Protein AF-A0A0H2RC49-F1 (afdb_monomer_lite)

Sequence (121 aa):
RPQNFKELFNLRHAMARNCIERTFGVIKRRFRLLGAAPEYSLETQSKIILSIFALHNFLQSHDPDDGSDVNEMRDHPQHTPEPSEYGAANVSREETVRAGARRDAIAQEMWSSYVNYIADH

InterPro domains:
  IPR027806 Harbinger transposase-derived nuclease domain [PF13359] (6-57)

pLDDT: mean 79.2, std 14.55, range [45.06, 96.56]

Organism: NCBI:txid27342

Secondary structure (DSSP, 8-state):
---SHHHHHHHHHHHHHHHHHHHHHHHHHH-GGGGSGGGS-HHHHHHHHHHHHHHHHHHHHH-TTSS--TTGGGGSPP-PPPP-GGGSTT--HHHHHHHHHHHHHHHHHHHHHHHHHHH--

Structure (mmCIF, N/CA/C/O backbone):
data_AF-A0A0H2RC49-F1
#
_entry.id   AF-A0A0H2RC49-F1
#
loop_
_atom_site.group_PDB
_atom_site.id
_atom_site.type_symbol
_atom_site.label_atom_id
_atom_site.label_alt_id
_atom_site.label_comp_id
_atom_site.label_asym_id
_atom_site.label_entity_id
_atom_site.label_seq_id
_atom_site.pdbx_PDB_ins_code
_atom_site.Cartn_x
_atom_site.Cartn_y
_atom_site.Cartn_z
_atom_site.occupancy
_atom_site.B_iso_or_equiv
_atom_site.auth_seq_id
_atom_site.auth_comp_id
_atom_site.auth_asym_id
_atom_site.auth_atom_id
_atom_site.pdbx_PDB_model_num
ATOM 1 N N . ARG A 1 1 ? 2.324 2.441 -23.854 1.00 80.44 1 ARG A N 1
ATOM 2 C CA . ARG A 1 1 ? 3.243 1.516 -23.144 1.00 80.44 1 ARG A CA 1
ATOM 3 C C . ARG A 1 1 ? 4.312 2.368 -22.463 1.00 80.44 1 ARG A C 1
ATOM 5 O O . ARG A 1 1 ? 4.712 3.336 -23.101 1.00 80.44 1 ARG A O 1
ATOM 12 N N . PRO A 1 2 ? 4.707 2.078 -21.211 1.00 90.19 2 PRO A N 1
ATOM 13 C CA . PRO A 1 2 ? 5.766 2.826 -20.530 1.00 90.19 2 PRO A CA 1
ATOM 14 C C . PRO A 1 2 ? 7.088 2.708 -21.298 1.00 90.19 2 PRO A C 1
ATOM 16 O O . PRO A 1 2 ? 7.405 1.629 -21.798 1.00 90.19 2 PRO A O 1
ATOM 19 N N . GLN A 1 3 ? 7.824 3.813 -21.405 1.00 90.75 3 GLN A N 1
ATOM 20 C CA . GLN A 1 3 ? 9.069 3.915 -22.176 1.00 90.75 3 GLN A CA 1
ATOM 21 C C . GLN A 1 3 ? 10.323 3.721 -21.318 1.00 90.75 3 GLN A C 1
ATOM 23 O O . GLN A 1 3 ? 11.405 3.473 -21.841 1.00 90.75 3 GLN A O 1
ATOM 28 N N . ASN A 1 4 ? 10.194 3.845 -19.998 1.00 92.19 4 ASN A N 1
ATOM 29 C CA . ASN A 1 4 ? 11.298 3.708 -19.056 1.00 92.19 4 ASN A CA 1
ATOM 30 C C . ASN A 1 4 ? 10.816 3.163 -17.704 1.00 92.19 4 ASN A C 1
ATOM 32 O O . ASN A 1 4 ? 9.618 3.128 -17.404 1.00 92.19 4 ASN A O 1
ATOM 36 N N . PHE A 1 5 ? 11.778 2.777 -16.863 1.00 91.38 5 PHE A N 1
ATOM 37 C CA . PHE A 1 5 ? 11.524 2.215 -15.536 1.00 91.38 5 PHE A CA 1
ATOM 38 C C . PHE A 1 5 ? 10.691 3.138 -14.631 1.00 91.38 5 PHE A C 1
ATOM 40 O O . PHE A 1 5 ? 9.844 2.659 -13.878 1.00 91.38 5 PHE A O 1
ATOM 47 N N . LYS A 1 6 ? 10.870 4.465 -14.734 1.00 91.12 6 LYS A N 1
ATOM 48 C CA . LYS A 1 6 ? 10.111 5.441 -13.936 1.00 91.12 6 LYS A CA 1
ATOM 49 C C . LYS A 1 6 ? 8.647 5.492 -14.361 1.00 91.12 6 LYS A C 1
ATOM 51 O O . LYS A 1 6 ? 7.773 5.504 -13.500 1.00 91.12 6 LYS A O 1
ATOM 56 N N . GLU A 1 7 ? 8.371 5.498 -15.661 1.00 92.62 7 GLU A N 1
ATOM 57 C CA . GLU A 1 7 ? 7.006 5.470 -16.193 1.00 92.62 7 GLU A CA 1
ATOM 58 C C . GLU A 1 7 ? 6.284 4.174 -15.840 1.00 92.62 7 GLU A C 1
ATOM 60 O O . GLU A 1 7 ? 5.128 4.222 -15.423 1.00 92.62 7 GLU A O 1
ATOM 65 N N . LEU A 1 8 ? 6.961 3.025 -15.952 1.00 92.62 8 LEU A N 1
ATOM 66 C CA . LEU A 1 8 ? 6.383 1.741 -15.558 1.00 92.62 8 LEU A CA 1
ATOM 67 C C . LEU A 1 8 ? 6.058 1.727 -14.060 1.00 92.62 8 LEU A C 1
ATOM 69 O O . LEU A 1 8 ? 4.946 1.354 -13.685 1.00 92.62 8 LEU A O 1
ATOM 73 N N . PHE A 1 9 ? 6.995 2.174 -13.218 1.00 92.19 9 PHE A N 1
ATOM 74 C CA . PHE A 1 9 ? 6.769 2.294 -11.781 1.00 92.19 9 PHE A CA 1
ATOM 75 C C . PHE A 1 9 ? 5.578 3.206 -11.486 1.00 92.19 9 PHE A C 1
ATOM 77 O O . PHE A 1 9 ? 4.665 2.803 -10.772 1.00 92.19 9 PHE A O 1
ATOM 84 N N . ASN A 1 10 ? 5.557 4.416 -12.051 1.00 91.19 10 ASN A N 1
ATOM 85 C CA . ASN A 1 10 ? 4.496 5.388 -11.800 1.00 91.19 10 ASN A CA 1
ATOM 86 C C . ASN A 1 10 ? 3.132 4.860 -12.261 1.00 91.19 10 ASN A C 1
ATOM 88 O O . ASN A 1 10 ? 2.152 5.019 -11.539 1.00 91.19 10 ASN A O 1
ATOM 92 N N . LEU A 1 11 ? 3.070 4.184 -13.412 1.00 91.06 11 LEU A N 1
ATOM 93 C CA . LEU A 1 11 ? 1.849 3.556 -13.909 1.00 91.06 11 LEU A CA 1
ATOM 94 C C . LEU A 1 11 ? 1.347 2.476 -12.943 1.00 91.06 11 LEU A C 1
ATOM 96 O O . LEU A 1 11 ? 0.197 2.521 -12.513 1.00 91.06 11 LEU A O 1
ATOM 100 N N . ARG A 1 12 ? 2.205 1.522 -12.562 1.00 90.06 12 ARG A N 1
ATOM 101 C CA . ARG A 1 12 ? 1.839 0.433 -11.641 1.00 90.06 12 ARG A CA 1
ATOM 102 C C . ARG A 1 12 ? 1.465 0.963 -10.260 1.00 90.06 12 ARG A C 1
ATOM 104 O O . ARG A 1 12 ? 0.492 0.501 -9.671 1.00 90.06 12 ARG A O 1
ATOM 111 N N . HIS A 1 13 ? 2.195 1.961 -9.772 1.00 88.62 13 HIS A N 1
ATOM 112 C CA . HIS A 1 13 ? 1.908 2.627 -8.510 1.00 8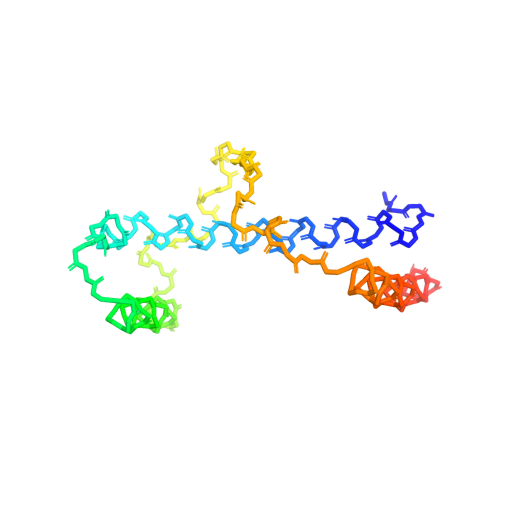8.62 13 HIS A CA 1
ATOM 113 C C . HIS A 1 13 ? 0.554 3.343 -8.547 1.00 88.62 13 HIS A C 1
ATOM 115 O O . HIS A 1 13 ? -0.242 3.172 -7.629 1.00 88.62 13 HIS A O 1
ATOM 121 N N . ALA A 1 14 ? 0.252 4.080 -9.621 1.00 87.00 14 ALA A N 1
ATOM 122 C CA . ALA A 1 14 ? -1.041 4.735 -9.803 1.00 87.00 14 ALA A CA 1
ATOM 123 C C . ALA A 1 14 ? -2.192 3.721 -9.883 1.00 87.00 14 ALA A C 1
ATOM 125 O O . ALA A 1 14 ? -3.227 3.928 -9.257 1.00 87.00 14 ALA A O 1
ATOM 126 N N . MET A 1 15 ? -2.005 2.595 -10.581 1.00 85.50 15 MET A N 1
ATOM 127 C CA . MET A 1 15 ? -2.996 1.511 -10.630 1.00 85.50 15 MET A CA 1
ATOM 128 C C . MET A 1 15 ? -3.252 0.902 -9.244 1.00 85.50 15 MET A C 1
ATOM 130 O O . MET A 1 15 ? -4.404 0.736 -8.846 1.00 85.50 15 MET A O 1
ATOM 134 N N . ALA A 1 16 ? -2.190 0.597 -8.493 1.00 85.69 16 ALA A N 1
ATOM 135 C CA . ALA A 1 16 ? -2.304 0.058 -7.139 1.00 85.69 16 ALA A CA 1
ATOM 136 C C . ALA A 1 16 ? -2.991 1.053 -6.194 1.00 85.69 16 ALA A C 1
ATOM 138 O O . ALA A 1 16 ? -3.906 0.687 -5.457 1.00 85.69 16 ALA A O 1
ATOM 139 N N . ARG A 1 17 ? -2.595 2.329 -6.263 1.00 85.56 17 ARG A N 1
ATOM 140 C CA . ARG A 1 17 ? -3.209 3.414 -5.498 1.00 85.56 17 ARG A CA 1
ATOM 141 C C . ARG A 1 17 ? -4.693 3.559 -5.826 1.00 85.56 17 ARG A C 1
ATOM 143 O O . ARG A 1 17 ? -5.497 3.629 -4.905 1.00 85.56 17 ARG A O 1
ATOM 150 N N . ASN A 1 18 ? -5.056 3.533 -7.108 1.00 83.50 18 ASN A N 1
ATOM 151 C CA . ASN A 1 18 ? -6.448 3.622 -7.539 1.00 83.50 18 ASN A CA 1
ATOM 152 C C . ASN A 1 18 ? -7.295 2.473 -6.973 1.00 83.50 18 ASN A C 1
ATOM 154 O O . ASN A 1 18 ? -8.397 2.713 -6.490 1.00 83.50 18 ASN A O 1
ATOM 158 N N . CYS A 1 19 ? -6.768 1.245 -6.973 1.00 81.50 19 CYS A N 1
ATOM 159 C CA . CYS A 1 19 ? -7.435 0.099 -6.354 1.00 81.50 19 CYS A CA 1
ATOM 160 C C . CYS A 1 19 ? -7.693 0.342 -4.856 1.00 81.50 19 CYS A C 1
ATOM 162 O O . CYS A 1 19 ? -8.826 0.229 -4.395 1.00 81.50 19 CYS A O 1
ATOM 164 N N . ILE A 1 20 ? -6.666 0.769 -4.114 1.00 81.50 20 ILE A N 1
ATOM 165 C CA . ILE A 1 20 ? -6.767 1.058 -2.676 1.00 81.50 20 ILE A CA 1
ATOM 166 C C . ILE A 1 20 ? -7.787 2.173 -2.392 1.00 81.50 20 ILE A C 1
ATOM 168 O O . ILE A 1 20 ? -8.640 2.028 -1.517 1.00 81.50 20 ILE A O 1
ATOM 172 N N . GLU A 1 21 ? -7.725 3.282 -3.129 1.00 82.50 21 GLU A N 1
ATOM 173 C CA . GLU A 1 21 ? -8.631 4.423 -2.954 1.00 82.50 21 GLU A CA 1
ATOM 174 C C . GLU A 1 21 ? -10.092 4.044 -3.221 1.00 82.50 21 GLU A C 1
ATOM 176 O O . GLU A 1 21 ? -10.977 4.441 -2.460 1.00 82.50 21 GLU A O 1
ATOM 181 N N . ARG A 1 22 ? -10.348 3.222 -4.247 1.00 81.12 22 ARG A N 1
ATOM 182 C CA . ARG A 1 22 ? -11.690 2.697 -4.540 1.00 81.12 22 ARG A CA 1
ATOM 183 C C . ARG A 1 22 ? -12.214 1.829 -3.407 1.00 81.12 22 ARG A C 1
ATOM 185 O O . ARG A 1 22 ? -13.343 2.037 -2.971 1.00 81.12 22 ARG A O 1
ATOM 192 N N . THR A 1 23 ? -11.392 0.925 -2.879 1.00 80.62 23 THR A N 1
ATOM 193 C CA . THR A 1 23 ? -11.764 0.094 -1.726 1.00 80.62 23 THR A CA 1
ATOM 194 C C . THR A 1 23 ? -12.137 0.960 -0.525 1.00 80.62 23 THR A C 1
ATOM 196 O O . THR A 1 23 ? -13.196 0.770 0.070 1.00 80.62 23 THR A O 1
ATOM 199 N N . PHE A 1 24 ? -11.342 1.986 -0.206 1.00 80.44 24 PHE A N 1
ATOM 200 C CA . PHE A 1 24 ? -11.706 2.934 0.851 1.00 80.44 24 PHE A CA 1
ATOM 201 C C . PHE A 1 24 ? -13.009 3.688 0.554 1.00 80.44 24 PHE A C 1
ATOM 203 O O . PHE A 1 24 ? -13.788 3.929 1.475 1.00 80.44 24 PHE A O 1
ATOM 210 N N . GLY A 1 25 ? -13.269 4.049 -0.704 1.00 80.06 25 GLY A N 1
ATOM 211 C CA . GLY A 1 25 ? -14.524 4.668 -1.133 1.00 80.06 25 GLY A CA 1
ATOM 212 C C . GLY A 1 25 ? -15.745 3.780 -0.878 1.00 80.06 25 GLY A C 1
ATOM 213 O O . GLY A 1 25 ? -16.723 4.245 -0.285 1.00 80.06 25 GLY A O 1
ATOM 214 N N . VAL A 1 26 ? -15.678 2.503 -1.272 1.00 80.50 26 VAL A N 1
ATOM 215 C CA . VAL A 1 26 ? -16.735 1.507 -1.017 1.00 80.50 26 VAL A CA 1
ATOM 216 C C . VAL A 1 26 ? -16.960 1.358 0.480 1.00 80.50 26 VAL A C 1
ATOM 218 O O . VAL A 1 26 ? -18.089 1.486 0.955 1.00 80.50 26 VAL A O 1
ATOM 221 N N . ILE A 1 27 ? -15.881 1.161 1.240 1.00 80.25 27 ILE A N 1
ATOM 222 C CA . ILE A 1 27 ? -15.957 0.955 2.684 1.00 80.25 27 ILE A CA 1
ATOM 223 C C . ILE A 1 27 ? -16.577 2.176 3.380 1.00 80.25 27 ILE A C 1
ATOM 225 O O . ILE A 1 27 ? -17.476 2.006 4.198 1.00 80.25 27 ILE A O 1
ATOM 229 N N . LYS A 1 28 ? -16.167 3.406 3.042 1.00 79.06 28 LYS A N 1
ATOM 230 C CA . LYS A 1 28 ? -16.742 4.635 3.625 1.00 79.06 28 LYS A CA 1
ATOM 231 C C . LYS A 1 28 ? -18.234 4.791 3.320 1.00 79.06 28 LYS A C 1
ATOM 233 O O . LYS A 1 28 ? -18.981 5.250 4.181 1.00 79.06 28 LYS A O 1
ATOM 238 N N . ARG A 1 29 ? -18.675 4.416 2.114 1.00 78.62 29 ARG A N 1
ATOM 239 C CA . ARG A 1 29 ? -20.094 4.466 1.720 1.00 78.62 29 ARG A CA 1
ATOM 240 C C . ARG A 1 29 ? -20.918 3.418 2.462 1.00 78.62 29 ARG A C 1
ATOM 242 O O . ARG A 1 29 ? -21.995 3.727 2.965 1.00 78.62 29 ARG A O 1
ATOM 249 N N . ARG A 1 30 ? -20.395 2.194 2.531 1.00 77.69 30 ARG A N 1
ATOM 250 C CA . ARG A 1 30 ? -21.049 1.034 3.142 1.00 77.69 30 ARG A CA 1
ATOM 251 C C . ARG A 1 30 ? -21.115 1.150 4.664 1.00 77.69 30 ARG A C 1
ATOM 253 O O . ARG A 1 30 ? -22.154 0.906 5.268 1.00 77.69 30 ARG A O 1
ATOM 260 N N . PHE A 1 31 ? -20.025 1.587 5.285 1.00 77.69 31 PHE A N 1
ATOM 261 C CA . PHE A 1 31 ? -19.886 1.716 6.729 1.00 77.69 31 PHE A CA 1
ATOM 262 C C . PHE A 1 31 ? -19.755 3.190 7.114 1.00 77.69 31 PHE A C 1
ATOM 264 O O . PHE A 1 31 ? -18.663 3.690 7.393 1.00 77.69 31 PHE A O 1
ATOM 271 N N . ARG A 1 32 ? -20.906 3.879 7.192 1.00 70.94 32 ARG A N 1
ATOM 272 C CA . ARG A 1 32 ? -21.014 5.289 7.631 1.00 70.94 32 ARG A CA 1
ATOM 273 C C . ARG A 1 32 ? -20.320 5.579 8.972 1.00 70.94 32 ARG A C 1
ATOM 275 O O . ARG A 1 32 ? -19.968 6.724 9.236 1.00 70.94 32 ARG A O 1
ATOM 282 N N . LEU A 1 33 ? -20.067 4.543 9.777 1.00 68.31 33 LEU A N 1
ATOM 283 C CA . LEU A 1 33 ? -19.320 4.603 11.034 1.00 68.31 33 LEU A CA 1
ATOM 284 C C . LEU A 1 33 ? -17.907 5.202 10.881 1.00 68.31 33 LEU A C 1
ATOM 286 O O . LEU A 1 33 ? -17.441 5.865 11.800 1.00 68.31 33 LEU A O 1
ATOM 290 N N . LEU A 1 34 ? -17.248 5.056 9.722 1.00 65.50 34 LEU A N 1
ATOM 291 C CA . LEU A 1 34 ? -15.941 5.690 9.478 1.00 65.50 34 LEU A CA 1
ATOM 292 C C . LEU A 1 34 ? -16.003 7.225 9.443 1.00 65.50 34 LEU A C 1
ATOM 294 O O . LEU A 1 34 ? -14.987 7.873 9.675 1.00 65.50 34 LEU A O 1
ATOM 298 N N . GLY A 1 35 ? -17.172 7.813 9.170 1.00 63.16 35 GLY A N 1
ATOM 299 C CA . GLY A 1 35 ? -17.375 9.264 9.227 1.00 63.16 35 GLY A CA 1
ATOM 300 C C . GLY A 1 35 ? -17.559 9.808 10.648 1.00 63.16 35 GLY A C 1
ATOM 301 O O . GLY A 1 35 ? -17.300 10.983 10.879 1.00 63.16 35 GLY A O 1
ATOM 302 N N . ALA A 1 36 ? -17.960 8.960 11.602 1.00 62.66 36 ALA A N 1
ATOM 303 C CA . ALA A 1 36 ? -18.215 9.320 13.003 1.00 62.66 36 ALA A CA 1
ATOM 304 C C . ALA A 1 36 ? -17.012 9.051 13.932 1.00 62.66 36 ALA A C 1
ATOM 306 O O . ALA A 1 36 ? -17.119 9.154 15.150 1.00 62.66 36 ALA A O 1
ATOM 307 N N . ALA A 1 37 ? -15.846 8.727 13.367 1.00 62.34 37 ALA A N 1
ATOM 308 C CA . ALA A 1 37 ? -14.659 8.316 14.110 1.00 62.34 37 ALA A CA 1
ATOM 309 C C . ALA A 1 37 ? -14.017 9.326 15.102 1.00 62.34 37 ALA A C 1
ATOM 311 O O . ALA A 1 37 ? -13.306 8.831 15.982 1.00 62.34 37 ALA A O 1
ATOM 312 N N . PRO A 1 38 ? -14.203 10.672 15.044 1.00 63.00 38 PRO A N 1
ATOM 313 C CA . PRO A 1 38 ? -13.429 11.569 15.907 1.00 63.00 38 PRO A CA 1
ATOM 314 C C . PRO A 1 38 ? -13.712 11.420 17.411 1.00 63.00 38 PRO A C 1
ATOM 316 O O . PRO A 1 38 ? -12.910 11.884 18.215 1.00 63.00 38 PRO A O 1
ATOM 319 N N . GLU A 1 39 ? -14.806 10.762 17.804 1.00 76.75 39 GLU A N 1
ATOM 320 C CA . GLU A 1 39 ? -15.180 10.573 19.215 1.00 76.75 39 GLU A CA 1
ATOM 321 C C . GLU A 1 39 ? -14.468 9.388 19.895 1.00 76.75 39 GLU A C 1
ATOM 323 O O . GLU A 1 39 ? -14.475 9.276 21.121 1.00 76.75 39 GLU A O 1
ATOM 328 N N . TYR A 1 40 ? -13.826 8.499 19.128 1.00 81.44 40 TYR A N 1
ATOM 329 C CA . TYR A 1 40 ? -13.171 7.302 19.661 1.00 81.44 40 TYR A CA 1
ATOM 330 C C . TYR A 1 40 ? -11.668 7.501 19.876 1.00 81.44 40 TYR A C 1
ATOM 332 O O . TYR A 1 40 ? -11.000 8.186 19.103 1.00 81.44 40 TYR A O 1
ATOM 340 N N . SER A 1 41 ? -11.099 6.827 20.883 1.00 87.00 41 SER A N 1
ATOM 341 C CA . SER A 1 41 ? -9.643 6.770 21.068 1.00 87.00 41 SER A CA 1
ATOM 342 C C . SER A 1 41 ? -8.945 6.131 19.860 1.00 87.00 41 SER A C 1
ATOM 344 O O . SER A 1 41 ? -9.533 5.318 19.147 1.00 87.00 41 SER A O 1
ATOM 346 N N . LEU A 1 42 ? -7.665 6.444 19.651 1.00 85.75 42 LEU A N 1
ATOM 347 C CA . LEU A 1 42 ? -6.883 5.944 18.510 1.00 85.75 42 LEU A CA 1
ATOM 348 C C . LEU A 1 42 ? -6.793 4.403 18.474 1.00 85.75 42 LEU A C 1
ATOM 350 O O . LEU A 1 42 ? -6.831 3.786 17.407 1.00 85.75 42 LEU A O 1
ATOM 354 N N . GLU A 1 43 ? -6.754 3.771 19.649 1.00 89.00 43 GLU A N 1
ATOM 355 C CA . GLU A 1 43 ? -6.833 2.313 19.788 1.00 89.00 43 GLU A CA 1
ATOM 356 C C . GLU A 1 43 ? -8.183 1.772 19.291 1.00 89.00 43 GLU A C 1
ATOM 358 O O . GLU A 1 43 ? -8.236 0.810 18.523 1.00 89.00 43 GLU A O 1
ATOM 363 N N . THR A 1 44 ? -9.284 2.416 19.683 1.00 85.19 44 THR A N 1
ATOM 364 C CA . THR A 1 44 ? -10.635 2.034 19.262 1.00 85.19 44 THR A CA 1
ATOM 365 C C . THR A 1 44 ? -10.843 2.277 17.769 1.00 85.19 44 THR A C 1
ATOM 367 O O . THR A 1 44 ? -11.367 1.400 17.088 1.00 85.19 44 THR A O 1
ATOM 370 N N . GLN A 1 45 ? -10.359 3.397 17.224 1.00 84.38 45 GLN A N 1
ATOM 371 C CA . GLN A 1 45 ? -10.385 3.663 15.781 1.00 84.38 45 GLN A CA 1
ATOM 372 C C . GLN A 1 45 ? -9.657 2.563 14.995 1.00 84.38 45 GLN A C 1
ATOM 374 O O . GLN A 1 45 ? -10.183 2.063 14.002 1.00 84.38 45 GLN A O 1
ATOM 379 N N . SER A 1 46 ? -8.494 2.113 15.479 1.00 86.19 46 SER A N 1
ATOM 380 C CA . SER A 1 46 ? -7.740 1.015 14.859 1.00 86.19 46 SER A CA 1
ATOM 381 C C . SER A 1 46 ? -8.540 -0.295 14.848 1.00 86.19 46 SER A C 1
ATOM 383 O O . SER A 1 46 ? -8.620 -0.968 13.819 1.00 86.19 46 SER A O 1
ATOM 385 N N . LYS A 1 47 ? -9.199 -0.637 15.966 1.00 88.19 47 LYS A N 1
ATOM 386 C CA . LYS A 1 47 ? -10.068 -1.825 16.064 1.00 88.19 47 LYS A CA 1
ATOM 387 C C . LYS A 1 47 ? -11.290 -1.730 15.149 1.00 88.19 47 LYS A C 1
ATOM 389 O O . LYS A 1 47 ? -11.651 -2.728 14.524 1.00 88.19 47 LYS A O 1
ATOM 394 N N . ILE A 1 48 ? -11.901 -0.549 15.040 1.00 85.94 48 ILE A N 1
ATOM 395 C CA . ILE A 1 48 ? -13.032 -0.292 14.136 1.00 85.94 48 ILE A CA 1
ATOM 396 C C . ILE A 1 48 ? -12.603 -0.525 12.686 1.00 85.94 48 ILE A C 1
ATOM 398 O O . ILE A 1 48 ? -13.270 -1.274 11.974 1.00 85.94 48 ILE A O 1
ATOM 402 N N . ILE A 1 49 ? -11.470 0.048 12.264 1.00 85.31 49 ILE A N 1
ATOM 403 C CA . ILE A 1 49 ? -10.936 -0.128 10.908 1.00 85.31 49 ILE A CA 1
ATOM 404 C C . ILE A 1 49 ? -10.722 -1.618 10.612 1.00 85.31 49 ILE A C 1
ATOM 406 O O . ILE A 1 49 ? -11.265 -2.125 9.632 1.00 85.31 49 ILE A O 1
ATOM 410 N N . LEU A 1 50 ? -10.002 -2.341 11.476 1.00 88.44 50 LEU A N 1
ATOM 411 C CA . LEU A 1 50 ? -9.738 -3.773 11.288 1.00 88.44 50 LEU A CA 1
ATOM 412 C C . LEU A 1 50 ? -11.027 -4.603 11.203 1.00 88.44 50 LEU A C 1
ATOM 414 O O . LEU A 1 50 ? -11.149 -5.456 10.325 1.00 88.44 50 LEU A O 1
ATOM 418 N N . SER A 1 51 ? -12.000 -4.324 12.074 1.00 88.50 51 SER A N 1
ATOM 419 C CA . SER A 1 51 ? -13.287 -5.030 12.089 1.00 88.50 51 SER A CA 1
ATOM 420 C C . SER A 1 51 ? -14.069 -4.798 10.797 1.00 88.50 51 SER A C 1
ATOM 422 O O . SER A 1 51 ? -14.618 -5.738 10.231 1.00 88.50 51 SER A O 1
ATOM 424 N N . ILE A 1 52 ? -14.075 -3.564 10.287 1.00 87.31 52 ILE A N 1
ATOM 425 C CA . ILE A 1 52 ? -14.744 -3.214 9.031 1.00 87.31 52 ILE A CA 1
ATOM 426 C C . ILE A 1 52 ? -14.100 -3.932 7.838 1.00 87.31 52 ILE A C 1
ATOM 428 O O . ILE A 1 52 ? -14.818 -4.483 7.005 1.00 87.31 52 ILE A O 1
ATOM 432 N N . PHE A 1 53 ? -12.767 -3.975 7.761 1.00 86.12 53 PHE A N 1
ATOM 433 C CA . PHE A 1 53 ? -12.070 -4.716 6.704 1.00 86.12 53 PHE A CA 1
ATOM 434 C C . PHE A 1 53 ? -12.337 -6.225 6.786 1.00 86.12 53 PHE A C 1
ATOM 436 O O . PHE A 1 53 ? -12.576 -6.858 5.760 1.00 86.12 53 PHE A O 1
ATOM 443 N N . ALA A 1 54 ? -12.350 -6.801 7.991 1.00 89.00 54 ALA A N 1
ATOM 444 C CA . ALA A 1 54 ? -12.678 -8.212 8.184 1.00 89.00 54 ALA A CA 1
ATOM 445 C C . ALA A 1 54 ? -14.116 -8.530 7.739 1.00 89.00 54 ALA A C 1
ATOM 447 O O . ALA A 1 54 ? -14.330 -9.498 7.011 1.00 89.00 54 ALA A O 1
ATOM 448 N N . LEU A 1 55 ? -15.084 -7.686 8.113 1.00 87.06 55 LEU A N 1
ATOM 449 C CA . LEU A 1 55 ? -16.479 -7.813 7.687 1.00 87.06 55 LEU A CA 1
ATOM 450 C C . LEU A 1 55 ? -16.622 -7.677 6.169 1.00 87.06 55 LEU A C 1
ATOM 452 O O . LEU A 1 55 ? -17.319 -8.475 5.554 1.00 87.06 55 LEU A O 1
ATOM 456 N N . HIS A 1 56 ? -15.939 -6.709 5.556 1.00 84.06 56 HIS A N 1
ATOM 457 C CA . HIS A 1 56 ? -15.950 -6.535 4.105 1.00 84.06 56 HIS A CA 1
ATOM 458 C C . HIS A 1 56 ? -15.408 -7.774 3.378 1.00 84.06 56 HIS A C 1
ATOM 460 O O . HIS A 1 56 ? -16.056 -8.269 2.461 1.00 84.06 56 HIS A O 1
ATOM 466 N N . ASN A 1 57 ? -14.278 -8.326 3.830 1.00 85.38 57 ASN A N 1
ATOM 467 C CA . ASN A 1 57 ? -13.701 -9.541 3.250 1.00 85.38 57 ASN A CA 1
ATOM 468 C C . ASN A 1 57 ? -14.612 -10.768 3.438 1.00 85.38 57 ASN A C 1
ATOM 470 O O . ASN A 1 57 ? -14.732 -11.607 2.543 1.00 85.38 57 ASN A O 1
ATOM 474 N N . PHE A 1 58 ? -15.262 -10.885 4.599 1.00 86.88 58 PHE A N 1
ATOM 475 C CA . PHE A 1 58 ? -16.212 -11.962 4.872 1.00 86.88 58 PHE A CA 1
ATOM 476 C C . PHE A 1 58 ? -17.417 -11.891 3.928 1.00 86.88 58 PHE A C 1
ATOM 478 O O . PHE A 1 58 ? -17.757 -12.883 3.291 1.00 86.88 58 PHE A O 1
ATOM 485 N N . LEU A 1 59 ? -18.007 -10.706 3.777 1.00 82.88 59 LEU A N 1
ATOM 486 C CA . LEU A 1 59 ? -19.154 -10.490 2.897 1.00 82.88 59 LEU A CA 1
ATOM 487 C C . LEU A 1 59 ? -18.774 -10.730 1.435 1.00 82.88 59 LEU A C 1
ATOM 489 O O . LEU A 1 59 ? -19.438 -11.507 0.770 1.00 82.88 59 LEU A O 1
ATOM 493 N N . GLN A 1 60 ? -17.630 -10.222 0.971 1.00 80.44 60 GLN A N 1
ATOM 494 C CA . GLN A 1 60 ? -17.168 -10.449 -0.403 1.00 80.44 60 GLN A CA 1
ATOM 495 C C . GLN A 1 60 ? -16.934 -11.933 -0.743 1.00 80.44 60 GLN A C 1
ATOM 497 O O . GLN A 1 60 ? -17.042 -12.324 -1.904 1.00 80.44 60 GLN A O 1
ATOM 502 N N . SER A 1 61 ? -16.575 -12.757 0.247 1.00 83.38 61 SER A N 1
ATOM 503 C CA . SER A 1 61 ? -16.329 -14.192 0.044 1.00 83.38 61 SER A CA 1
ATOM 504 C C . SER A 1 61 ? -17.589 -15.054 0.120 1.00 83.38 61 SER A C 1
ATOM 506 O O . SER A 1 61 ? -17.601 -16.131 -0.472 1.00 83.38 61 SER A O 1
ATOM 508 N N . HIS A 1 62 ? -18.628 -14.604 0.828 1.00 84.75 62 HIS A N 1
ATOM 509 C CA . HIS A 1 62 ? -19.858 -15.376 1.046 1.00 84.75 62 HIS A CA 1
ATOM 510 C C . HIS A 1 62 ? -21.052 -14.858 0.235 1.00 84.75 62 HIS A C 1
ATOM 512 O O . HIS A 1 62 ? -21.945 -15.641 -0.076 1.00 84.75 62 HIS A O 1
ATOM 518 N N . ASP A 1 63 ? -21.056 -13.575 -0.122 1.00 80.56 63 ASP A N 1
ATOM 519 C CA . ASP A 1 63 ? -22.077 -12.924 -0.939 1.00 80.56 63 ASP A CA 1
ATOM 520 C C . ASP A 1 63 ? -21.433 -11.876 -1.872 1.00 80.56 63 ASP A C 1
ATOM 522 O O . ASP A 1 63 ? -21.354 -10.685 -1.555 1.00 80.56 63 ASP A O 1
ATOM 526 N N . PRO A 1 64 ? -20.897 -12.312 -3.026 1.00 69.50 64 PRO A N 1
ATOM 527 C CA . PRO A 1 64 ? -20.223 -11.418 -3.960 1.00 69.50 64 PRO A CA 1
ATOM 528 C C . PRO A 1 64 ? -21.166 -10.427 -4.669 1.00 69.50 64 PRO A C 1
ATOM 530 O O . PRO A 1 64 ? -20.653 -9.511 -5.310 1.00 69.50 64 PRO A O 1
ATOM 533 N N . ASP A 1 65 ? -22.493 -10.588 -4.553 1.00 70.56 65 ASP A N 1
ATOM 534 C CA . ASP A 1 65 ? -23.523 -9.750 -5.198 1.00 70.56 65 ASP A CA 1
ATOM 535 C C . ASP A 1 65 ? -24.237 -8.807 -4.204 1.00 70.56 65 ASP A C 1
ATOM 537 O O . ASP A 1 65 ? -25.228 -8.157 -4.528 1.00 70.56 65 ASP A O 1
ATOM 541 N N . ASP A 1 66 ? -23.706 -8.669 -2.985 1.00 71.62 66 ASP A N 1
ATOM 542 C CA . ASP A 1 66 ? -24.229 -7.827 -1.894 1.00 71.62 66 ASP A CA 1
ATOM 543 C C . ASP A 1 66 ? -24.102 -6.302 -2.158 1.00 71.62 66 ASP A C 1
ATOM 545 O O . ASP A 1 66 ? -23.987 -5.478 -1.247 1.00 71.62 66 ASP A O 1
ATOM 549 N N . GLY A 1 67 ? -24.042 -5.886 -3.427 1.00 62.84 67 GLY A N 1
ATOM 550 C CA . GLY A 1 67 ? -24.073 -4.482 -3.844 1.00 62.84 67 GLY A CA 1
ATOM 551 C C . GLY A 1 67 ? -22.894 -3.626 -3.363 1.00 62.84 67 GLY A C 1
ATOM 552 O O . GLY A 1 67 ? -22.947 -2.399 -3.442 1.00 62.84 67 GLY A O 1
ATOM 553 N N . SER A 1 68 ? -21.817 -4.232 -2.845 1.00 63.78 68 SER A N 1
ATOM 554 C CA . SER A 1 68 ? -20.576 -3.526 -2.488 1.00 63.78 68 SER A CA 1
ATOM 555 C C . SER A 1 68 ? -19.514 -3.583 -3.575 1.00 63.78 68 SER A C 1
ATOM 557 O O . SER A 1 68 ? -18.323 -3.495 -3.269 1.00 63.78 68 SER A O 1
ATOM 559 N N . ASP A 1 69 ? -19.935 -3.760 -4.825 1.00 61.84 69 ASP A N 1
ATOM 560 C CA . ASP A 1 69 ? -19.030 -4.012 -5.931 1.00 61.84 69 ASP A CA 1
ATOM 561 C C . ASP A 1 69 ? -18.042 -2.851 -6.107 1.00 61.84 69 ASP A C 1
ATOM 563 O O . ASP A 1 69 ? -18.375 -1.705 -6.432 1.00 61.84 69 ASP A O 1
ATOM 567 N N . VAL A 1 70 ? -16.767 -3.174 -5.908 1.00 60.59 70 VAL A N 1
ATOM 568 C CA . VAL A 1 70 ? -15.655 -2.263 -6.154 1.00 60.59 70 VAL A CA 1
ATOM 569 C C . VAL A 1 70 ? -15.596 -1.830 -7.616 1.00 60.59 70 VAL A C 1
ATOM 571 O O . VAL A 1 70 ? -15.019 -0.772 -7.873 1.00 60.59 70 VAL A O 1
ATOM 574 N N . ASN A 1 71 ? -16.195 -2.571 -8.563 1.00 56.88 71 ASN A N 1
ATOM 575 C CA . ASN A 1 71 ? -16.291 -2.205 -9.979 1.00 56.88 71 ASN A CA 1
ATOM 576 C C . ASN A 1 71 ? -17.343 -1.130 -10.273 1.00 56.88 71 ASN A C 1
ATOM 578 O O . ASN A 1 71 ? -17.073 -0.301 -11.148 1.00 56.88 71 ASN A O 1
ATOM 582 N N . GLU A 1 72 ? -18.458 -1.061 -9.537 1.00 55.12 72 GLU A N 1
ATOM 583 C CA . GLU A 1 72 ? -19.508 -0.040 -9.733 1.00 55.12 72 GLU A CA 1
ATOM 584 C C . GLU A 1 72 ? -18.989 1.388 -9.500 1.00 55.12 72 GLU A C 1
ATOM 586 O O . GLU A 1 72 ? -19.466 2.350 -10.097 1.00 55.12 72 GLU A O 1
ATOM 591 N N . MET A 1 73 ? -17.909 1.546 -8.726 1.00 55.88 73 MET A N 1
ATOM 592 C CA . MET A 1 73 ? -17.217 2.830 -8.556 1.00 55.88 73 MET A CA 1
ATOM 593 C C . MET A 1 73 ? -16.368 3.273 -9.768 1.00 55.88 73 MET A C 1
ATOM 595 O O . MET A 1 73 ? -15.564 4.197 -9.637 1.00 55.88 73 MET A O 1
ATOM 599 N N . ARG A 1 74 ? -16.490 2.637 -10.947 1.00 54.25 74 ARG A N 1
ATOM 600 C CA . ARG A 1 74 ? -15.715 3.003 -12.155 1.00 54.25 74 ARG A CA 1
ATOM 601 C C . ARG A 1 74 ? -15.986 4.429 -12.637 1.00 54.25 74 ARG A C 1
ATOM 603 O O . ARG A 1 74 ? -15.061 5.029 -13.174 1.00 54.25 74 ARG A O 1
ATOM 610 N N . ASP A 1 75 ? -17.188 4.948 -12.398 1.00 53.25 75 ASP A N 1
ATOM 611 C CA . ASP A 1 75 ? -17.643 6.259 -12.885 1.00 53.25 75 ASP A CA 1
ATOM 612 C C . ASP A 1 75 ? -17.517 7.401 -11.865 1.00 53.25 75 ASP A C 1
ATOM 614 O O . ASP A 1 75 ? -17.937 8.529 -12.131 1.00 53.25 75 ASP A O 1
ATOM 618 N N . HIS A 1 76 ? -16.923 7.163 -10.690 1.00 53.16 76 HIS A N 1
ATOM 619 C CA . HIS A 1 76 ? -16.679 8.261 -9.755 1.00 53.16 76 HIS A CA 1
ATOM 620 C C . HIS A 1 76 ? -15.467 9.096 -10.205 1.00 53.16 76 HIS A C 1
ATOM 622 O O . HIS A 1 76 ? -14.417 8.515 -10.500 1.00 53.16 76 HIS A O 1
ATOM 628 N N . PRO A 1 77 ? -15.562 10.445 -10.221 1.00 49.59 77 PRO A N 1
ATOM 629 C CA . PRO A 1 77 ? -14.424 11.305 -10.514 1.00 49.59 77 PRO A CA 1
ATOM 630 C C . PRO A 1 77 ? -13.251 10.919 -9.622 1.00 49.59 77 PRO A C 1
ATOM 632 O O . PRO A 1 77 ? -13.417 10.775 -8.407 1.00 49.59 77 PRO A O 1
ATOM 635 N N . GLN A 1 78 ? -12.077 10.724 -10.225 1.00 51.88 78 GLN A N 1
ATOM 636 C CA . GLN A 1 78 ? -10.866 10.451 -9.466 1.00 51.88 78 GLN A CA 1
ATOM 637 C C . GLN A 1 78 ? -10.662 11.589 -8.469 1.00 51.88 78 GLN A C 1
ATOM 639 O O . GLN A 1 78 ? -10.504 12.744 -8.861 1.00 51.88 78 GLN A O 1
ATOM 644 N N . HIS A 1 79 ? -10.702 11.266 -7.178 1.00 52.34 79 HIS A N 1
ATOM 645 C CA . HIS A 1 79 ? -10.345 12.220 -6.145 1.00 52.34 79 HIS A CA 1
ATOM 646 C C . HIS A 1 79 ? -8.865 12.546 -6.346 1.00 52.34 79 HIS A C 1
ATOM 648 O O . HIS A 1 79 ? -8.002 11.708 -6.099 1.00 52.34 79 HIS A O 1
ATOM 654 N N . THR A 1 80 ? -8.556 13.755 -6.811 1.00 45.06 80 THR A N 1
ATOM 655 C CA . THR A 1 80 ? -7.194 14.288 -6.749 1.00 45.06 80 THR A CA 1
ATOM 656 C C . THR A 1 80 ? -6.805 14.334 -5.277 1.00 45.06 80 THR A C 1
ATOM 658 O O . THR A 1 80 ? -7.503 15.009 -4.516 1.00 45.06 80 THR A O 1
ATOM 661 N N . PRO A 1 81 ? -5.788 13.587 -4.823 1.00 49.56 81 PRO A N 1
ATOM 662 C CA . PRO A 1 81 ? -5.436 13.586 -3.416 1.00 49.56 81 PRO A CA 1
ATOM 663 C C . PRO A 1 81 ? -4.967 14.989 -3.045 1.00 49.56 81 PRO A C 1
ATOM 665 O O . PRO A 1 81 ? -4.034 15.507 -3.659 1.00 49.56 81 PRO A O 1
ATOM 668 N N . GLU A 1 82 ? -5.600 15.593 -2.044 1.00 50.16 82 GLU A N 1
ATOM 669 C CA . GLU A 1 82 ? -4.978 16.710 -1.342 1.00 50.16 82 GLU A CA 1
ATOM 670 C C . GLU A 1 82 ? -3.640 16.213 -0.769 1.00 50.16 82 GLU A C 1
ATOM 672 O O . GLU A 1 82 ? -3.568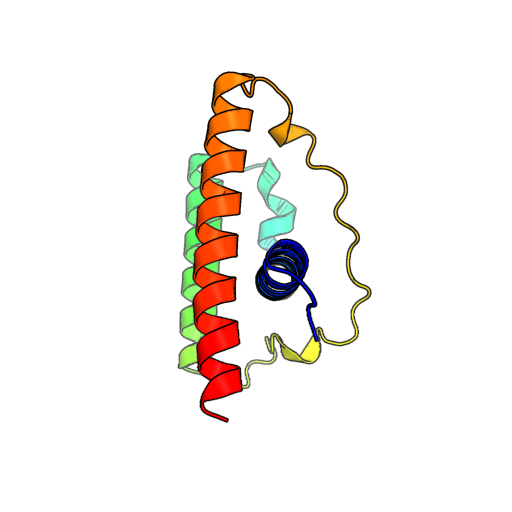 15.068 -0.291 1.00 50.16 82 GLU A O 1
ATOM 677 N N . PRO A 1 83 ? -2.559 17.009 -0.842 1.00 45.91 83 PRO A N 1
ATOM 678 C CA . PRO A 1 83 ? -1.299 16.652 -0.212 1.00 45.91 83 PRO A CA 1
ATOM 679 C C . PRO A 1 83 ? -1.556 16.321 1.260 1.00 45.91 83 PRO A C 1
ATOM 681 O O . PRO A 1 83 ? -2.074 17.146 2.005 1.00 45.91 83 PRO A O 1
ATOM 684 N N . SER A 1 84 ? -1.222 15.100 1.680 1.00 49.84 84 SER A N 1
ATOM 685 C CA . SER A 1 84 ? -1.326 14.717 3.088 1.00 49.84 84 SER A CA 1
ATOM 686 C C . SER A 1 84 ? -0.385 15.597 3.911 1.00 49.84 84 SER A C 1
ATOM 688 O O . SER A 1 84 ? 0.835 15.428 3.861 1.00 49.84 84 SER A O 1
ATOM 690 N N . GLU A 1 85 ? -0.958 16.525 4.674 1.00 47.75 85 GLU A N 1
ATOM 691 C CA . GLU A 1 85 ? -0.241 17.434 5.576 1.00 47.75 85 GLU A CA 1
ATOM 692 C C . GLU A 1 85 ? 0.536 16.664 6.668 1.00 47.75 85 GLU A C 1
ATOM 694 O O . GLU A 1 85 ? 1.556 17.125 7.176 1.00 47.75 85 GLU A O 1
ATOM 699 N N . TYR A 1 86 ? 0.130 15.421 6.956 1.00 52.25 86 TYR A N 1
ATOM 700 C CA . TYR A 1 86 ? 0.722 14.557 7.982 1.00 52.25 86 TYR A CA 1
ATOM 701 C C . TYR A 1 86 ? 2.069 13.917 7.598 1.00 52.25 86 TYR A C 1
ATOM 703 O O . TYR A 1 86 ? 2.742 13.365 8.465 1.00 52.25 86 TYR A O 1
ATOM 711 N N . GLY A 1 87 ? 2.470 13.945 6.321 1.00 51.00 87 GLY A N 1
ATOM 712 C CA . GLY A 1 87 ? 3.671 13.239 5.841 1.00 51.00 87 GLY A CA 1
ATOM 713 C C . GLY A 1 87 ? 4.955 14.074 5.783 1.00 51.00 87 GLY A C 1
ATOM 714 O O . GLY A 1 87 ? 6.028 13.518 5.562 1.00 51.00 87 GLY A O 1
ATOM 715 N N . ALA A 1 88 ? 4.859 15.397 5.936 1.00 56.44 88 ALA A N 1
ATOM 716 C CA . ALA A 1 88 ? 5.976 16.314 5.687 1.00 56.44 88 ALA A CA 1
ATOM 717 C C . ALA A 1 88 ? 6.759 16.709 6.951 1.00 56.44 88 ALA A C 1
ATOM 719 O O . ALA A 1 88 ? 7.879 17.214 6.855 1.00 56.44 88 ALA A O 1
ATOM 720 N N . ALA A 1 89 ? 6.202 16.481 8.140 1.00 59.91 89 ALA A N 1
ATOM 721 C CA . ALA A 1 89 ? 6.833 16.883 9.388 1.00 59.91 89 ALA A CA 1
ATOM 722 C C . ALA A 1 89 ? 7.847 15.816 9.847 1.00 59.91 89 ALA A C 1
ATOM 724 O O . ALA A 1 89 ? 7.471 14.824 10.463 1.00 59.91 89 ALA A O 1
ATOM 725 N N . ASN A 1 90 ? 9.138 16.063 9.582 1.00 66.56 90 ASN A N 1
ATOM 726 C CA . ASN A 1 90 ? 10.321 15.355 10.119 1.00 66.56 90 ASN A CA 1
ATOM 727 C C . ASN A 1 90 ? 10.905 14.164 9.330 1.00 66.56 90 ASN A C 1
ATOM 729 O O . ASN A 1 90 ? 11.506 13.280 9.937 1.00 66.56 90 ASN A O 1
ATOM 733 N N . VAL A 1 91 ? 10.835 14.138 7.995 1.00 75.44 91 VAL A N 1
ATOM 734 C CA . VAL A 1 91 ? 11.644 13.173 7.216 1.00 75.44 91 VAL A CA 1
ATOM 735 C C . VAL A 1 91 ? 13.061 13.724 7.029 1.00 75.44 91 VAL A C 1
ATOM 737 O O . VAL A 1 91 ? 13.247 14.788 6.434 1.00 75.44 91 VAL A O 1
ATOM 740 N N . SER A 1 92 ? 14.081 13.019 7.531 1.00 86.56 92 SER A N 1
ATOM 741 C CA . SER A 1 92 ? 15.480 13.439 7.349 1.00 86.56 92 SER A CA 1
ATOM 742 C C . SER A 1 92 ? 15.896 13.318 5.878 1.00 86.56 92 SER A C 1
ATOM 744 O O . SER A 1 92 ? 15.409 12.464 5.132 1.00 86.56 92 SER A O 1
ATOM 746 N N . ARG A 1 93 ? 16.852 14.148 5.445 1.00 85.12 93 ARG A N 1
ATOM 747 C CA . ARG A 1 93 ? 17.402 14.071 4.083 1.00 85.12 93 ARG A CA 1
ATOM 748 C C . ARG A 1 93 ? 17.961 12.680 3.783 1.00 85.12 93 ARG A C 1
ATOM 750 O O . ARG A 1 93 ? 17.773 12.166 2.684 1.00 85.12 93 ARG A O 1
ATOM 757 N N . GLU A 1 94 ? 18.614 12.063 4.761 1.00 88.12 94 GLU A N 1
ATOM 758 C CA . GLU A 1 94 ? 19.153 10.709 4.662 1.00 88.12 94 GLU A CA 1
ATOM 759 C C . GLU A 1 94 ? 18.035 9.683 4.441 1.00 88.12 94 GLU A C 1
ATOM 7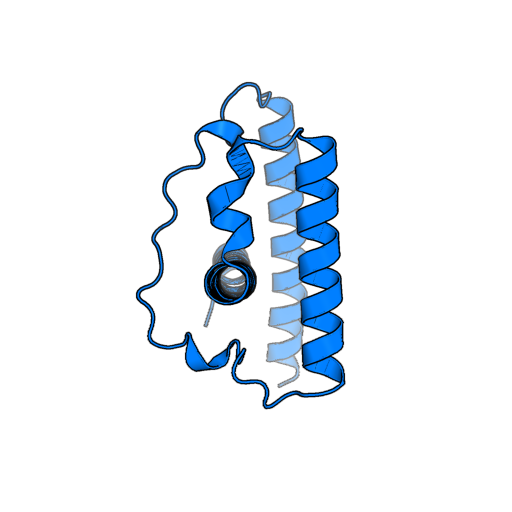61 O O . GLU A 1 94 ? 18.196 8.753 3.652 1.00 88.12 94 GLU A O 1
ATOM 766 N N . GLU A 1 95 ? 16.885 9.851 5.095 1.00 88.00 95 GLU A N 1
ATOM 767 C CA . GLU A 1 95 ? 15.726 8.982 4.898 1.00 88.00 95 GLU A CA 1
ATOM 768 C C . GLU A 1 95 ? 15.101 9.151 3.513 1.00 88.00 95 GLU A C 1
ATOM 770 O O . GLU A 1 95 ? 14.858 8.149 2.839 1.00 88.00 95 GLU A O 1
ATOM 775 N N . THR A 1 96 ? 14.950 10.386 3.034 1.00 87.06 96 THR A N 1
ATOM 776 C CA . THR A 1 96 ? 14.486 10.674 1.668 1.00 87.06 96 THR A CA 1
ATOM 777 C C . THR A 1 96 ? 15.396 10.035 0.618 1.00 87.06 96 THR A C 1
ATOM 779 O O . THR A 1 96 ? 14.910 9.415 -0.329 1.00 87.06 96 THR A O 1
ATOM 782 N N . VAL A 1 97 ? 1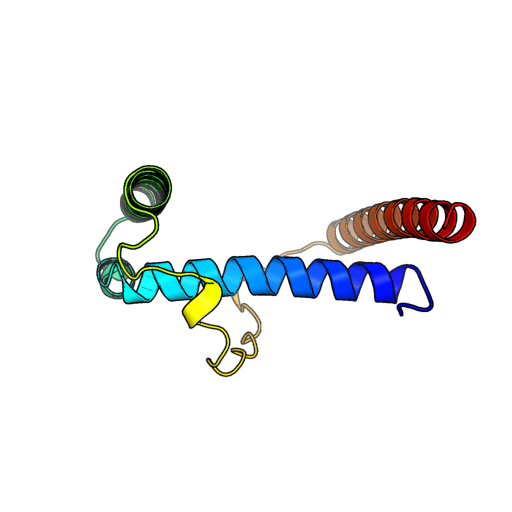6.719 10.116 0.800 1.00 89.56 97 VAL A N 1
ATOM 783 C CA . VAL A 1 97 ? 17.694 9.477 -0.099 1.00 89.56 97 VAL A CA 1
ATOM 784 C C . VAL A 1 97 ? 17.563 7.954 -0.059 1.00 89.56 97 VAL A C 1
ATOM 786 O O . VAL A 1 97 ? 17.489 7.320 -1.113 1.00 89.56 97 VAL A O 1
ATOM 789 N N . ARG A 1 98 ? 17.476 7.349 1.135 1.00 91.25 98 ARG A N 1
ATOM 790 C CA . ARG A 1 98 ? 17.285 5.894 1.278 1.00 91.25 98 ARG A CA 1
ATOM 791 C C . ARG A 1 98 ? 15.979 5.423 0.636 1.00 91.25 98 ARG A C 1
ATOM 793 O O . ARG A 1 98 ? 15.973 4.396 -0.042 1.00 91.25 98 ARG A O 1
ATOM 800 N N . ALA A 1 99 ? 14.885 6.156 0.833 1.00 88.88 99 ALA A N 1
ATOM 801 C CA . ALA A 1 99 ? 13.588 5.845 0.243 1.00 88.88 99 ALA A CA 1
ATOM 802 C C . ALA A 1 99 ? 13.623 5.960 -1.289 1.00 88.88 99 ALA A C 1
ATOM 804 O O . ALA A 1 99 ? 13.137 5.062 -1.977 1.00 88.88 99 ALA A O 1
ATOM 805 N N . GLY A 1 100 ? 14.263 7.007 -1.821 1.00 91.31 100 GLY A N 1
ATOM 806 C CA . G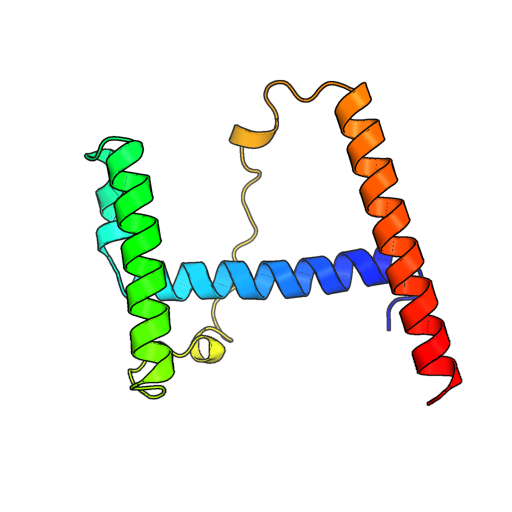LY A 1 100 ? 14.481 7.180 -3.258 1.00 91.31 100 GLY A CA 1
ATOM 807 C C . GLY A 1 100 ? 15.272 6.023 -3.868 1.00 91.31 100 GLY A C 1
ATOM 808 O O . GLY A 1 100 ? 14.822 5.421 -4.839 1.00 91.31 100 GLY A O 1
ATOM 809 N N . ALA A 1 101 ? 16.386 5.636 -3.240 1.00 92.75 101 ALA A N 1
ATOM 810 C CA . ALA A 1 101 ? 17.206 4.514 -3.697 1.00 92.75 101 ALA A CA 1
ATOM 811 C C . ALA A 1 101 ? 16.431 3.184 -3.705 1.00 92.75 101 ALA A C 1
ATOM 813 O O . ALA A 1 101 ? 16.514 2.425 -4.669 1.00 92.75 101 ALA A O 1
ATOM 814 N N . ARG A 1 102 ? 15.625 2.913 -2.666 1.00 93.31 102 ARG A N 1
ATOM 815 C CA . ARG A 1 102 ? 14.743 1.732 -2.632 1.00 93.31 102 ARG A CA 1
ATOM 816 C C . ARG A 1 102 ? 13.702 1.763 -3.749 1.00 93.31 102 ARG A C 1
ATOM 818 O O . ARG A 1 102 ? 13.472 0.742 -4.391 1.00 93.31 102 ARG A O 1
ATOM 825 N N . ARG A 1 103 ? 13.085 2.923 -3.994 1.00 92.75 103 ARG A N 1
ATOM 826 C CA . ARG A 1 103 ? 12.096 3.100 -5.066 1.00 92.75 103 ARG A CA 1
ATOM 827 C C . ARG A 1 103 ? 12.707 2.817 -6.435 1.00 92.75 103 ARG A C 1
ATOM 829 O O . ARG A 1 103 ? 12.100 2.111 -7.235 1.00 92.75 103 ARG A O 1
ATOM 836 N N . ASP A 1 104 ? 13.899 3.346 -6.687 1.00 93.88 104 ASP A N 1
ATOM 837 C CA . ASP A 1 104 ? 14.589 3.166 -7.960 1.00 93.88 104 ASP A CA 1
ATOM 838 C C . ASP A 1 104 ? 15.029 1.710 -8.165 1.00 93.88 104 ASP A C 1
ATOM 840 O O . ASP A 1 104 ? 14.871 1.191 -9.267 1.00 93.88 104 ASP A O 1
ATOM 844 N N . ALA A 1 105 ? 15.478 1.013 -7.114 1.00 95.81 105 ALA A N 1
ATOM 845 C CA . ALA A 1 105 ? 15.788 -0.418 -7.186 1.00 95.81 105 ALA A CA 1
ATOM 846 C C . ALA A 1 105 ? 14.560 -1.256 -7.588 1.00 95.81 105 ALA A C 1
ATOM 848 O O . ALA A 1 105 ? 14.622 -2.035 -8.538 1.00 95.81 105 ALA A O 1
ATOM 849 N N . ILE A 1 106 ? 13.420 -1.022 -6.929 1.00 94.38 106 ILE A N 1
ATOM 850 C CA . ILE A 1 106 ? 12.141 -1.673 -7.248 1.00 94.38 106 ILE A CA 1
ATOM 851 C C . ILE A 1 106 ? 11.706 -1.360 -8.691 1.00 94.38 106 ILE A C 1
ATOM 853 O O . ILE A 1 106 ? 11.230 -2.234 -9.416 1.00 94.38 106 ILE A O 1
ATOM 857 N N . ALA A 1 107 ? 11.866 -0.110 -9.133 1.00 95.06 107 ALA A N 1
ATOM 858 C CA . ALA A 1 107 ? 11.509 0.302 -10.486 1.00 95.06 107 ALA A CA 1
ATOM 859 C C . ALA A 1 107 ? 12.379 -0.383 -11.556 1.00 95.06 107 ALA A C 1
ATOM 861 O O . ALA A 1 107 ? 11.859 -0.779 -12.599 1.00 95.06 107 ALA A O 1
ATOM 862 N N . GLN A 1 108 ? 13.677 -0.551 -11.291 1.00 96.12 108 GLN A N 1
ATOM 863 C CA . GLN A 1 1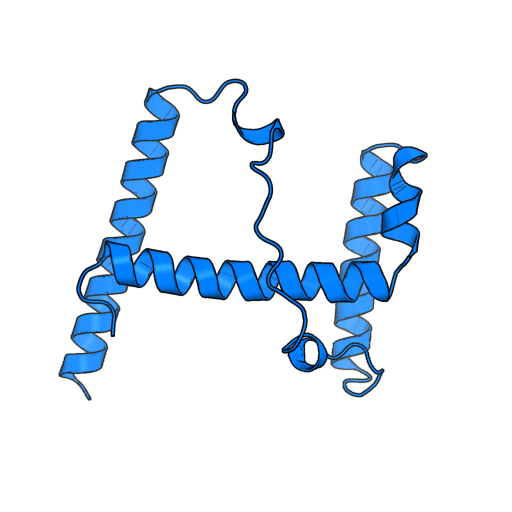08 ? 14.599 -1.263 -12.179 1.00 96.12 108 GLN A CA 1
ATOM 864 C C . GLN A 1 108 ? 14.264 -2.756 -12.274 1.00 96.12 108 GLN A C 1
ATOM 866 O O . GLN A 1 108 ? 14.204 -3.298 -13.373 1.00 96.12 108 GLN A O 1
ATOM 871 N N . GLU A 1 109 ? 13.979 -3.417 -11.151 1.00 96.56 109 GLU A N 1
ATOM 872 C CA . GLU A 1 109 ? 13.581 -4.832 -11.137 1.00 96.56 109 GLU A CA 1
ATOM 873 C C . GLU A 1 109 ? 12.276 -5.069 -11.915 1.00 96.56 109 GLU A C 1
ATOM 875 O O . GLU A 1 109 ? 12.189 -5.973 -12.757 1.00 96.56 109 GLU A O 1
ATOM 880 N N . MET A 1 110 ? 11.277 -4.204 -11.697 1.00 95.12 110 MET A N 1
ATOM 881 C CA . MET A 1 110 ? 10.032 -4.221 -12.467 1.00 95.12 110 MET A CA 1
ATOM 882 C C . MET A 1 110 ? 10.280 -4.033 -13.963 1.00 95.12 110 MET A C 1
ATOM 884 O O . MET A 1 110 ? 9.648 -4.703 -14.779 1.00 95.12 110 MET A O 1
ATOM 888 N N . TRP A 1 111 ? 11.180 -3.120 -14.331 1.00 96.00 111 TRP A N 1
ATOM 889 C CA . TRP A 1 111 ? 11.511 -2.849 -15.725 1.00 96.00 111 TRP A CA 1
ATOM 890 C C . TRP A 1 111 ? 12.188 -4.040 -16.398 1.00 96.00 111 TRP A C 1
ATOM 892 O O . TRP A 1 111 ? 11.749 -4.443 -17.471 1.00 96.00 111 TRP A O 1
ATOM 902 N N . SER A 1 112 ? 13.182 -4.650 -15.752 1.00 96.06 112 SER A N 1
ATOM 903 C CA . SER A 1 112 ? 13.844 -5.859 -16.256 1.00 96.06 112 SER A CA 1
ATOM 904 C C . SER A 1 112 ? 12.842 -6.988 -16.495 1.00 96.06 112 SER A C 1
ATOM 906 O O . SER A 1 112 ? 12.818 -7.581 -17.571 1.00 96.06 112 SER A O 1
ATOM 908 N N . SER A 1 113 ? 11.945 -7.224 -15.533 1.00 95.50 113 SER A N 1
ATOM 909 C CA . SER A 1 113 ? 10.884 -8.232 -15.661 1.00 95.50 113 SER A CA 1
ATOM 910 C C . SER A 1 113 ? 9.935 -7.927 -16.826 1.00 95.50 113 SER A C 1
ATOM 912 O O . SER A 1 113 ? 9.544 -8.824 -17.568 1.00 95.50 113 SER A O 1
ATOM 914 N N . TYR A 1 114 ? 9.579 -6.654 -17.013 1.00 93.56 114 TYR A N 1
ATOM 915 C CA . TYR A 1 114 ? 8.696 -6.204 -18.089 1.00 93.56 114 TYR A CA 1
ATOM 916 C C . TYR A 1 114 ? 9.336 -6.322 -19.478 1.00 93.56 114 TYR A C 1
ATOM 918 O O . TYR A 1 114 ? 8.668 -6.750 -20.417 1.00 93.56 114 TYR A O 1
ATOM 926 N N . VAL A 1 115 ? 10.617 -5.970 -19.611 1.00 94.44 115 VAL A N 1
ATOM 927 C CA . VAL A 1 115 ? 11.360 -6.114 -20.870 1.00 94.44 115 VAL A CA 1
ATOM 928 C C . VAL A 1 115 ? 11.503 -7.586 -21.242 1.00 94.44 115 VAL A C 1
ATOM 930 O O . VAL A 1 115 ? 11.226 -7.930 -22.386 1.00 94.44 115 VAL A O 1
ATOM 933 N N . ASN A 1 116 ? 11.848 -8.453 -20.284 1.00 94.50 116 ASN A N 1
ATOM 934 C CA . ASN A 1 116 ? 11.926 -9.897 -20.518 1.00 94.50 116 ASN A CA 1
ATOM 935 C C . ASN A 1 116 ? 10.571 -10.466 -20.961 1.00 94.50 116 ASN A C 1
ATOM 937 O O . ASN A 1 116 ? 10.493 -11.165 -21.962 1.00 94.50 116 ASN A O 1
ATOM 941 N N . TYR A 1 117 ? 9.486 -10.085 -20.280 1.00 93.69 117 TYR A N 1
ATOM 942 C CA . TYR A 1 117 ? 8.136 -10.515 -20.646 1.00 93.69 117 TYR A CA 1
ATOM 943 C C . TYR A 1 117 ? 7.752 -10.135 -22.087 1.00 93.69 117 TYR A C 1
ATOM 945 O O . TYR A 1 117 ? 7.149 -10.948 -22.780 1.00 93.69 117 TYR A O 1
ATOM 953 N N . ILE A 1 118 ? 8.110 -8.925 -22.538 1.00 93.44 118 ILE A N 1
ATOM 954 C CA . ILE A 1 118 ? 7.871 -8.469 -23.920 1.00 93.44 118 ILE A CA 1
ATOM 955 C C . ILE A 1 118 ? 8.826 -9.128 -24.921 1.00 93.44 118 ILE A C 1
ATOM 957 O O . ILE A 1 118 ? 8.493 -9.247 -26.090 1.00 93.44 118 ILE A O 1
ATOM 961 N N . ALA A 1 119 ? 10.030 -9.517 -24.512 1.00 90.00 119 ALA A N 1
ATOM 962 C CA . ALA A 1 119 ? 10.932 -10.242 -25.401 1.00 90.00 119 ALA A CA 1
ATOM 963 C C . ALA A 1 119 ? 10.416 -11.663 -25.691 1.00 90.00 119 ALA A C 1
ATOM 965 O O . ALA A 1 119 ? 10.591 -12.157 -26.802 1.00 90.00 119 ALA A O 1
ATOM 966 N N . ASP A 1 120 ? 9.751 -12.279 -24.711 1.00 89.19 120 ASP A N 1
ATOM 967 C CA . ASP A 1 120 ? 9.186 -13.627 -24.815 1.00 89.19 120 ASP A CA 1
ATOM 968 C C . ASP A 1 120 ? 7.794 -13.675 -25.493 1.00 89.19 120 ASP A C 1
ATOM 970 O O . ASP A 1 120 ? 7.313 -14.772 -25.786 1.00 89.19 120 ASP A O 1
ATOM 974 N N . HIS A 1 121 ? 7.135 -12.526 -25.737 1.00 82.62 121 HIS A N 1
ATOM 975 C CA . HIS A 1 121 ? 5.764 -12.419 -26.286 1.00 82.62 121 HIS A CA 1
ATOM 976 C C . HIS A 1 121 ? 5.605 -11.293 -27.317 1.00 82.62 121 HIS A C 1
ATOM 978 O O . HIS A 1 121 ? 5.018 -11.561 -28.389 1.00 82.62 121 HIS A O 1
#

Radius of gyration: 18.88 Å; chains: 1; bounding box: 43×33×47 Å

Foldseek 3Di:
DDPALVSLLVVVVVVVVLLVVLLVVLLCVVCVVLVVPPVDDPVVNVVVVVVSVVVVVVCCVPPVPPPSDSVVCVPPPPPPDDPDPVPPPDDDPVNVVVVVVVSVVVSVVSVVVVVVVVVVD